Protein AF-A0A976FQ22-F1 (afdb_monomer_lite)

Secondary structure (DSSP, 8-state):
----S-TTTSPPPPP--TTS-TT-HHHHHHHHHHHHHHHHHHHHSTTTTT-HHHHHHT-

InterPro domains:
  IPR001683 Phox homology [PF00787] (10-59)
  IPR036871 PX domain superfamily [G3DSA:3.30.1520.10] (2-59)
  IPR036871 PX domain superfamily [SSF64268] (8-58)

Foldseek 3Di:
DDDQDDPVLQQDQQDDPVPDQPPPPVSVVVNVVSVVVRLVSLCPRPRSVPDPVNVVVVD

pLDDT: mean 80.05, std 11.91, range [50.62, 95.38]

Radius of gyration: 13.72 Å; chains: 1; bounding box: 32×17×34 Å

Sequence (59 aa):
MAKIMSGEELPSMPGTSFLQGRNDKNVLHEREKIFVEMLNTIALHPLASQSAYFTAFLK

Structure (mmCIF, N/CA/C/O backbone):
data_AF-A0A976FQ22-F1
#
_entry.id   AF-A0A976FQ22-F1
#
loop_
_atom_site.group_PDB
_atom_site.id
_atom_site.type_symbol
_atom_site.label_atom_id
_atom_site.label_alt_id
_atom_site.label_comp_id
_atom_site.label_asym_id
_atom_site.label_entity_id
_atom_site.label_seq_id
_atom_site.pdbx_PDB_ins_code
_atom_site.Cartn_x
_atom_site.Cartn_y
_atom_site.Cartn_z
_atom_site.occupancy
_atom_site.B_iso_or_equiv
_atom_site.auth_seq_id
_atom_site.auth_comp_id
_atom_site.auth_asym_id
_atom_site.auth_atom_id
_atom_site.pdbx_PDB_model_num
ATOM 1 N N . MET A 1 1 ? 18.116 -6.174 -9.175 1.00 50.62 1 MET A N 1
ATOM 2 C CA . MET A 1 1 ? 16.812 -5.486 -9.044 1.00 50.62 1 MET A CA 1
ATOM 3 C C . MET A 1 1 ? 17.084 -3.997 -8.958 1.00 50.62 1 MET A C 1
ATOM 5 O O . MET A 1 1 ? 17.877 -3.605 -8.112 1.00 50.62 1 MET A O 1
ATOM 9 N N . ALA A 1 2 ? 16.527 -3.192 -9.864 1.00 57.81 2 ALA A N 1
ATOM 10 C CA . ALA A 1 2 ? 16.650 -1.739 -9.770 1.00 57.81 2 ALA A CA 1
ATOM 11 C C . ALA A 1 2 ? 15.900 -1.250 -8.521 1.00 57.81 2 ALA A C 1
ATOM 13 O O . ALA A 1 2 ? 14.821 -1.756 -8.212 1.00 57.81 2 ALA A O 1
ATOM 14 N N . LYS A 1 3 ? 16.485 -0.304 -7.784 1.00 64.00 3 LYS A N 1
ATOM 15 C CA . LYS A 1 3 ? 15.831 0.335 -6.640 1.00 64.00 3 LYS A CA 1
ATOM 16 C C . LYS A 1 3 ? 14.727 1.244 -7.184 1.00 64.00 3 LYS A C 1
ATOM 18 O O . LYS A 1 3 ? 15.031 2.222 -7.853 1.00 64.00 3 LYS A O 1
ATOM 23 N N . ILE A 1 4 ? 13.471 0.859 -6.957 1.00 69.94 4 ILE A N 1
ATOM 24 C CA . ILE A 1 4 ? 12.293 1.530 -7.532 1.00 69.94 4 ILE A CA 1
ATOM 25 C C . ILE A 1 4 ? 11.969 2.825 -6.780 1.00 69.94 4 ILE A C 1
ATOM 27 O O . ILE A 1 4 ? 11.585 3.791 -7.423 1.00 69.94 4 ILE A O 1
ATOM 31 N N . MET A 1 5 ? 12.146 2.847 -5.454 1.00 65.50 5 MET A N 1
ATOM 32 C CA . MET A 1 5 ? 11.962 4.024 -4.596 1.00 65.50 5 MET A CA 1
ATOM 33 C C . MET A 1 5 ? 13.015 4.026 -3.479 1.00 65.50 5 MET A C 1
ATOM 35 O O . MET A 1 5 ? 13.483 2.963 -3.040 1.00 65.50 5 MET A O 1
ATOM 39 N N . SER A 1 6 ? 13.429 5.209 -3.034 1.00 70.50 6 SER A N 1
ATOM 40 C CA . SER A 1 6 ? 14.205 5.367 -1.801 1.00 70.50 6 SER A CA 1
ATOM 41 C C . SER A 1 6 ? 13.305 5.215 -0.568 1.00 70.50 6 SER A C 1
ATOM 43 O O . SER A 1 6 ? 12.091 5.357 -0.653 1.00 70.50 6 SER A O 1
ATOM 45 N N . GLY A 1 7 ? 13.878 4.866 0.590 1.00 64.56 7 GLY A N 1
ATOM 46 C CA . GLY A 1 7 ? 13.087 4.697 1.818 1.00 64.56 7 GLY A CA 1
ATOM 47 C C . GLY A 1 7 ? 12.364 5.978 2.251 1.00 64.56 7 GLY A C 1
ATOM 48 O O . GLY A 1 7 ? 11.346 5.893 2.920 1.00 64.56 7 GLY A O 1
ATOM 49 N N . GLU A 1 8 ? 12.867 7.137 1.823 1.00 64.12 8 GLU A N 1
ATOM 50 C CA . GLU A 1 8 ? 12.279 8.462 2.051 1.00 64.12 8 GLU A CA 1
ATOM 51 C C . GLU A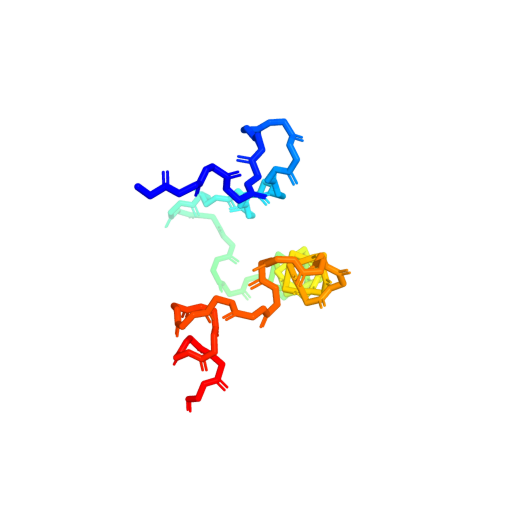 1 8 ? 11.086 8.746 1.122 1.00 64.12 8 GLU A C 1
ATOM 53 O O . GLU A 1 8 ? 10.221 9.547 1.461 1.00 64.12 8 GLU A O 1
ATOM 58 N N . GLU A 1 9 ? 11.013 8.078 -0.032 1.00 67.75 9 GLU A N 1
ATOM 59 C CA . GLU A 1 9 ? 9.913 8.208 -0.997 1.00 67.75 9 GLU A CA 1
ATOM 60 C C . GLU A 1 9 ? 8.754 7.250 -0.693 1.00 67.75 9 GLU A C 1
ATOM 62 O O . GLU A 1 9 ? 7.661 7.408 -1.239 1.00 67.75 9 GLU A O 1
ATOM 67 N N . LEU A 1 10 ? 8.981 6.234 0.147 1.00 69.62 10 LEU A N 1
ATOM 68 C CA . LEU A 1 10 ? 7.944 5.275 0.494 1.00 69.62 10 LEU A CA 1
ATOM 69 C C . LEU A 1 10 ? 6.943 5.907 1.471 1.00 69.62 10 LEU A C 1
ATOM 71 O O . LEU A 1 10 ? 7.342 6.374 2.540 1.00 69.62 10 LEU A O 1
ATOM 75 N N . PRO A 1 11 ? 5.639 5.886 1.153 1.00 71.38 11 PRO A N 1
ATOM 76 C CA . PRO A 1 11 ? 4.624 6.357 2.080 1.00 71.38 11 PRO A CA 1
ATOM 77 C C . PRO A 1 11 ? 4.614 5.504 3.358 1.00 71.38 11 PRO A C 1
ATOM 79 O O . PRO A 1 11 ? 4.703 4.274 3.315 1.00 71.38 11 PRO A O 1
ATOM 82 N N . SER A 1 12 ? 4.502 6.168 4.509 1.00 76.38 12 SER A N 1
ATOM 83 C CA . SER A 1 12 ? 4.439 5.508 5.815 1.00 76.38 12 SER A CA 1
ATOM 84 C C . SER A 1 12 ? 3.173 4.665 5.951 1.00 76.38 12 SER A C 1
ATOM 86 O O . SER A 1 12 ? 2.073 5.113 5.625 1.00 76.38 12 SER A O 1
ATOM 88 N N . MET A 1 13 ? 3.311 3.460 6.507 1.00 73.94 13 MET A N 1
ATOM 89 C CA . MET A 1 13 ? 2.155 2.631 6.850 1.00 73.94 13 MET A CA 1
ATOM 90 C C . MET A 1 13 ? 1.299 3.316 7.929 1.00 73.94 13 MET A C 1
ATOM 92 O O . MET A 1 13 ? 1.859 3.915 8.856 1.00 73.94 13 MET A O 1
ATOM 96 N N . PRO A 1 14 ? -0.043 3.187 7.880 1.00 69.75 14 PRO A N 1
ATOM 97 C CA . PRO A 1 14 ? -0.902 3.650 8.962 1.00 69.75 14 PRO A CA 1
ATOM 98 C C . PRO A 1 14 ? -0.477 3.012 10.291 1.00 69.75 14 PRO A C 1
ATOM 100 O O . PRO A 1 14 ? -0.264 1.800 10.367 1.00 69.75 14 PRO A O 1
ATOM 103 N N . GLY A 1 15 ? -0.375 3.811 11.355 1.00 67.00 15 GLY A N 1
ATOM 104 C CA . GLY A 1 15 ? 0.045 3.326 12.669 1.00 67.00 15 GLY A CA 1
ATOM 105 C C . GLY A 1 15 ? -0.856 2.200 13.192 1.00 67.00 15 GLY A C 1
ATOM 106 O O . GLY A 1 15 ? -2.064 2.372 13.396 1.00 67.00 15 GLY A O 1
ATOM 107 N N . THR A 1 16 ? -0.271 1.028 13.445 1.00 61.03 16 THR A N 1
ATOM 108 C CA . THR A 1 16 ? -0.986 -0.114 14.019 1.00 61.03 16 THR A CA 1
ATOM 109 C C . THR A 1 16 ? -0.806 -0.138 15.534 1.00 61.03 16 THR A C 1
ATOM 111 O O . THR A 1 16 ? 0.156 -0.709 16.040 1.00 61.03 16 THR A O 1
ATOM 114 N N . SER A 1 17 ? -1.753 0.418 16.290 1.00 60.44 17 SER A N 1
ATOM 115 C CA . SER A 1 17 ? -1.944 -0.049 17.667 1.00 60.44 17 SER A CA 1
ATOM 116 C C . SER A 1 17 ? -2.809 -1.307 17.611 1.00 60.44 17 SER A C 1
ATOM 118 O O . SER A 1 17 ? -3.992 -1.241 17.269 1.00 60.44 17 SER A O 1
ATOM 120 N N . PHE A 1 18 ? -2.214 -2.470 17.898 1.00 58.31 18 PHE A N 1
ATOM 121 C CA . PHE A 1 18 ? -2.899 -3.774 17.888 1.00 58.31 18 PHE A CA 1
ATOM 122 C C . PHE A 1 18 ? -4.073 -3.845 18.884 1.00 58.31 18 PHE A C 1
ATOM 124 O O . PHE A 1 18 ? -4.933 -4.715 18.749 1.00 58.31 18 PHE A O 1
ATOM 131 N N . LEU A 1 19 ? -4.120 -2.924 19.853 1.00 60.75 19 LEU A N 1
ATOM 132 C CA . LEU A 1 19 ? -5.063 -2.918 20.972 1.00 60.75 19 LEU A CA 1
ATOM 133 C C . LEU A 1 19 ? -6.074 -1.760 20.938 1.00 60.75 19 LEU A C 1
ATOM 135 O O . LEU A 1 19 ? -6.984 -1.749 21.760 1.00 60.75 19 LEU A O 1
ATOM 139 N N . GLN A 1 20 ? -5.964 -0.802 20.009 1.00 63.22 20 GLN A N 1
ATOM 140 C CA . GLN A 1 20 ? -6.755 0.432 20.075 1.00 63.22 20 GLN A CA 1
ATOM 141 C C . GLN A 1 20 ? -7.632 0.632 18.834 1.00 63.22 20 GLN A C 1
ATOM 143 O O . GLN A 1 20 ? -7.148 0.651 17.701 1.00 63.22 20 GLN A O 1
ATOM 148 N N . GLY A 1 21 ? -8.940 0.776 19.065 1.00 67.38 21 GLY A N 1
ATOM 149 C CA . GLY A 1 21 ? -9.873 1.350 18.093 1.00 67.38 21 GLY A CA 1
ATOM 150 C C . GLY A 1 21 ? -10.168 0.516 16.845 1.00 67.38 21 GLY A C 1
ATOM 151 O O . GLY A 1 21 ? -10.560 1.084 15.837 1.00 67.38 21 GLY A O 1
ATOM 152 N N . ARG A 1 22 ? -10.023 -0.820 16.869 1.00 71.06 22 ARG A N 1
ATOM 153 C CA . ARG A 1 22 ? -10.334 -1.671 15.693 1.00 71.06 22 ARG A CA 1
ATOM 154 C C . ARG A 1 22 ? -11.756 -1.491 15.147 1.00 71.06 22 ARG A C 1
ATOM 156 O O . ARG A 1 22 ? -11.951 -1.648 13.952 1.00 71.06 22 ARG A O 1
ATOM 163 N N . ASN A 1 23 ? -12.706 -1.143 16.014 1.00 78.62 23 ASN A N 1
ATOM 164 C CA . ASN A 1 23 ? -14.093 -0.843 15.650 1.00 78.62 23 ASN A CA 1
ATOM 165 C C . ASN A 1 23 ? -14.440 0.645 15.828 1.00 78.62 23 ASN A C 1
ATOM 167 O O . ASN A 1 23 ? -15.607 1.019 15.717 1.00 78.62 23 ASN A O 1
ATOM 171 N N . ASP A 1 24 ? -13.455 1.488 16.148 1.00 85.00 24 ASP A N 1
ATOM 172 C CA . ASP A 1 24 ? -13.671 2.928 16.220 1.00 85.00 24 ASP A CA 1
ATOM 173 C C . ASP A 1 24 ? -13.784 3.462 14.791 1.00 85.00 24 ASP A C 1
ATOM 175 O O . ASP A 1 24 ? -12.854 3.358 13.991 1.00 85.00 24 ASP A O 1
ATOM 179 N N . LYS A 1 25 ? -14.953 4.012 14.462 1.00 86.81 25 LYS A N 1
ATOM 180 C CA . LYS A 1 25 ? -15.258 4.499 13.115 1.00 86.81 25 LYS A CA 1
ATOM 181 C C . LYS A 1 25 ? -14.328 5.628 12.677 1.00 86.81 25 LYS A C 1
ATOM 183 O O . LYS A 1 25 ? -14.005 5.696 11.496 1.00 86.81 25 LYS A O 1
ATOM 188 N N . ASN A 1 26 ? -13.879 6.473 13.601 1.00 85.44 26 ASN A N 1
ATOM 189 C CA . ASN A 1 26 ? -12.967 7.568 13.283 1.00 85.44 26 ASN A CA 1
ATOM 190 C C . ASN A 1 26 ? -11.581 7.012 12.950 1.00 85.44 26 ASN A C 1
ATOM 192 O O . ASN A 1 26 ? -11.009 7.360 11.922 1.00 85.44 26 ASN A O 1
ATOM 196 N N . VAL A 1 27 ? -11.095 6.061 13.754 1.00 83.06 27 VAL A N 1
ATOM 197 C CA . VAL A 1 27 ? -9.810 5.383 13.508 1.00 83.06 27 VAL A CA 1
ATOM 198 C C . VAL A 1 27 ? -9.840 4.593 12.198 1.00 83.06 27 VAL A C 1
ATOM 200 O O . VAL A 1 27 ? -8.860 4.585 11.455 1.00 83.06 27 VAL A O 1
ATOM 203 N N . LEU A 1 28 ? -10.956 3.928 11.891 1.00 85.19 28 LEU A N 1
ATOM 204 C CA . LEU A 1 28 ? -11.129 3.220 10.622 1.00 85.19 28 LEU A CA 1
ATOM 205 C C . LEU A 1 28 ? -11.114 4.184 9.434 1.00 85.19 28 LEU A C 1
ATOM 207 O O . LEU A 1 28 ? -10.419 3.915 8.459 1.00 85.19 28 LEU A O 1
ATOM 211 N N . HIS A 1 29 ? -11.813 5.314 9.539 1.00 87.69 29 HIS A N 1
ATOM 212 C CA . HIS A 1 29 ? -11.856 6.315 8.478 1.00 87.69 29 HIS A CA 1
ATOM 213 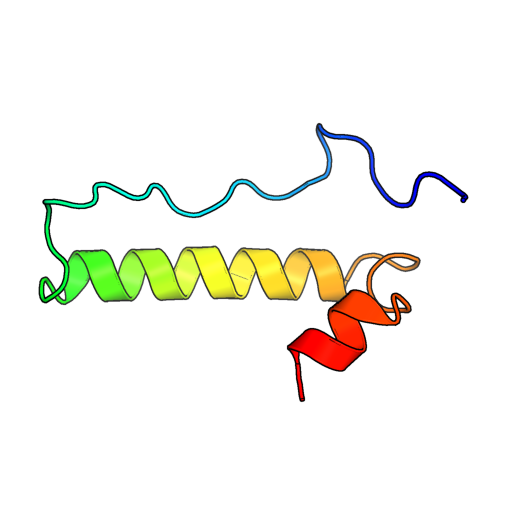C C . HIS A 1 29 ? -10.485 6.959 8.226 1.00 87.69 29 HIS A C 1
ATOM 215 O O . HIS A 1 29 ? -10.067 7.108 7.079 1.00 87.69 29 HIS A O 1
ATOM 221 N N . GLU A 1 30 ? -9.743 7.292 9.284 1.00 86.50 30 GLU A N 1
ATOM 222 C CA . GLU A 1 30 ? -8.375 7.809 9.159 1.00 86.50 30 GLU A CA 1
ATOM 223 C C . GLU A 1 30 ? -7.438 6.791 8.505 1.00 86.50 30 GLU A C 1
ATOM 225 O O . GLU A 1 30 ? -6.665 7.142 7.611 1.00 86.50 30 GLU A O 1
ATOM 230 N N . ARG A 1 31 ? -7.531 5.516 8.901 1.00 85.25 31 ARG A N 1
ATOM 231 C CA . ARG A 1 31 ? -6.737 4.441 8.292 1.00 85.25 31 ARG A CA 1
ATOM 232 C C . ARG A 1 31 ? -7.071 4.247 6.826 1.00 85.25 31 ARG A C 1
ATOM 234 O O . ARG A 1 31 ? -6.149 4.103 6.033 1.00 85.25 31 ARG A O 1
ATOM 241 N N . GLU A 1 32 ? -8.352 4.249 6.476 1.00 89.38 32 GLU A N 1
ATOM 242 C CA . GLU A 1 32 ? -8.795 4.156 5.088 1.00 89.38 32 GLU A CA 1
ATOM 243 C C . GLU A 1 32 ? -8.244 5.325 4.268 1.00 89.38 32 GLU A C 1
ATOM 245 O O . GLU A 1 32 ? -7.644 5.101 3.220 1.00 89.38 32 GLU A O 1
ATOM 250 N N . LYS A 1 33 ? -8.340 6.557 4.782 1.00 89.56 33 LYS A N 1
ATOM 251 C CA . LYS A 1 33 ? -7.800 7.746 4.115 1.00 89.56 33 LYS A CA 1
ATOM 252 C C . LYS A 1 33 ? -6.293 7.633 3.858 1.00 89.56 33 LYS A C 1
ATOM 254 O O . LYS A 1 33 ? -5.865 7.816 2.720 1.00 89.56 33 LYS A O 1
ATOM 259 N N . ILE A 1 34 ? -5.503 7.307 4.886 1.00 87.81 34 ILE A N 1
ATOM 260 C CA . ILE A 1 34 ? -4.039 7.167 4.762 1.00 87.81 34 ILE A CA 1
ATOM 261 C C . ILE A 1 34 ? -3.692 6.014 3.814 1.00 87.81 34 ILE A C 1
ATOM 263 O O . ILE A 1 34 ? -2.797 6.131 2.980 1.00 87.81 34 ILE A O 1
ATOM 267 N N . PHE A 1 35 ? -4.414 4.897 3.909 1.00 89.62 35 PHE A N 1
ATOM 268 C CA . PHE A 1 35 ? -4.198 3.744 3.044 1.00 89.62 35 PHE A CA 1
ATOM 269 C C . PHE A 1 35 ? -4.492 4.065 1.572 1.00 89.62 35 PHE A C 1
ATOM 271 O O . PHE A 1 35 ? -3.705 3.708 0.699 1.00 89.62 35 PHE A O 1
ATOM 278 N N . VAL A 1 36 ? -5.570 4.794 1.279 1.00 91.94 36 VAL A N 1
ATOM 279 C CA . VAL A 1 36 ? -5.891 5.238 -0.086 1.00 91.94 36 VAL A CA 1
ATOM 280 C C . VAL A 1 36 ? -4.840 6.218 -0.613 1.00 91.94 36 VAL A C 1
ATOM 282 O O . VAL A 1 36 ? -4.404 6.091 -1.756 1.00 91.94 36 VAL A O 1
ATOM 285 N N . GLU A 1 37 ? -4.381 7.162 0.208 1.00 90.62 37 GLU A N 1
ATOM 286 C CA . GLU A 1 37 ? -3.302 8.090 -0.154 1.00 90.62 37 GLU A CA 1
ATOM 287 C C . GLU A 1 37 ? -1.995 7.348 -0.488 1.00 90.62 37 GLU A C 1
ATOM 289 O O . GLU A 1 37 ? -1.338 7.650 -1.490 1.00 90.62 37 GLU A O 1
ATOM 294 N N . MET A 1 38 ? -1.670 6.311 0.289 1.00 89.69 38 MET A N 1
ATOM 295 C CA . MET A 1 38 ? -0.537 5.416 0.049 1.00 89.69 38 MET A CA 1
ATOM 296 C C . MET A 1 38 ? -0.646 4.714 -1.313 1.00 89.69 38 MET A C 1
ATOM 298 O O . MET A 1 38 ? 0.293 4.762 -2.110 1.00 89.69 38 MET A O 1
ATOM 302 N N . LEU A 1 39 ? -1.796 4.098 -1.609 1.00 91.75 39 LEU A N 1
ATOM 303 C CA . LEU A 1 39 ? -2.024 3.419 -2.889 1.00 91.75 39 LEU A CA 1
ATOM 304 C C . LEU A 1 39 ? -1.948 4.388 -4.071 1.00 91.75 39 LEU A C 1
ATOM 306 O O . LEU A 1 39 ? -1.315 4.073 -5.079 1.00 91.75 39 LEU A O 1
ATOM 310 N N . ASN A 1 40 ? -2.536 5.576 -3.935 1.00 92.00 40 ASN A N 1
ATOM 311 C CA . ASN A 1 40 ? -2.501 6.601 -4.976 1.00 92.00 40 ASN A CA 1
ATOM 312 C C . ASN A 1 40 ? -1.074 7.097 -5.236 1.00 92.00 40 ASN A C 1
ATOM 314 O O . ASN A 1 40 ? -0.687 7.268 -6.389 1.00 92.00 40 ASN A O 1
ATOM 318 N N . THR A 1 41 ? -0.266 7.264 -4.189 1.00 90.12 41 THR A N 1
ATOM 319 C CA . THR A 1 41 ? 1.146 7.659 -4.317 1.00 90.12 41 THR A CA 1
ATOM 320 C C . THR A 1 41 ? 1.938 6.625 -5.116 1.00 90.12 41 THR A C 1
ATOM 322 O O . THR A 1 41 ? 2.669 6.978 -6.043 1.00 90.12 41 THR A O 1
ATOM 325 N N . ILE A 1 42 ? 1.743 5.337 -4.817 1.00 88.62 42 ILE A N 1
ATOM 326 C CA . ILE A 1 42 ? 2.387 4.242 -5.555 1.00 88.62 42 ILE A CA 1
ATOM 327 C C . ILE A 1 42 ? 1.897 4.207 -7.012 1.00 88.62 42 ILE A C 1
ATO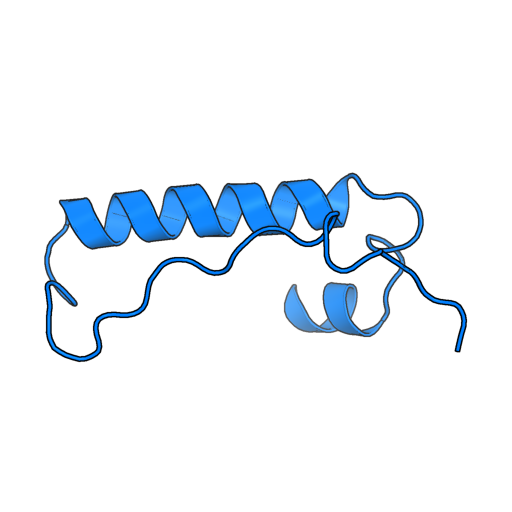M 329 O O . ILE A 1 42 ? 2.703 4.035 -7.928 1.00 88.62 42 ILE A O 1
ATOM 333 N N . ALA A 1 43 ? 0.598 4.420 -7.242 1.00 90.31 43 ALA A N 1
ATOM 334 C CA . ALA A 1 43 ? 0.003 4.439 -8.578 1.00 90.31 43 ALA A CA 1
ATOM 335 C C . ALA A 1 43 ? 0.488 5.615 -9.447 1.00 90.31 43 ALA A C 1
ATOM 337 O O . ALA A 1 43 ? 0.607 5.464 -10.662 1.00 90.31 43 ALA A O 1
ATOM 338 N N . LEU A 1 44 ? 0.797 6.769 -8.848 1.00 90.88 44 LEU A N 1
ATOM 339 C CA . LEU A 1 44 ? 1.338 7.934 -9.557 1.00 90.88 44 LEU A CA 1
ATOM 340 C C . LEU A 1 44 ? 2.835 7.803 -9.875 1.00 90.88 44 LEU A C 1
ATOM 342 O O . LEU A 1 44 ? 3.336 8.492 -10.763 1.00 90.88 44 LEU A O 1
ATOM 346 N N . HIS A 1 45 ? 3.561 6.921 -9.184 1.00 87.81 45 HIS A N 1
ATOM 347 C CA . HIS A 1 45 ? 4.992 6.746 -9.404 1.00 87.81 45 HIS A CA 1
ATOM 348 C C . HIS A 1 45 ? 5.270 5.924 -10.686 1.00 87.81 45 HIS A C 1
ATOM 350 O O . HIS A 1 45 ? 4.858 4.761 -10.761 1.00 87.81 45 HIS A O 1
ATOM 356 N N . PRO A 1 46 ? 6.016 6.449 -11.685 1.00 86.75 46 PRO A N 1
ATOM 357 C CA . PRO A 1 46 ? 6.150 5.830 -13.012 1.00 86.75 46 PRO A CA 1
ATOM 358 C C . PRO A 1 46 ? 6.698 4.400 -13.020 1.00 86.75 46 PRO A C 1
ATOM 360 O O . PRO A 1 46 ? 6.322 3.603 -13.875 1.00 86.75 46 PRO A O 1
ATOM 363 N N . LEU A 1 47 ? 7.590 4.071 -12.080 1.00 87.88 47 LEU A N 1
ATOM 364 C CA . LEU A 1 47 ? 8.186 2.736 -11.967 1.00 87.88 47 LEU A CA 1
ATOM 365 C C . LEU A 1 47 ? 7.428 1.827 -10.996 1.00 87.88 47 LEU A C 1
ATOM 367 O O . LEU A 1 47 ? 7.423 0.611 -11.174 1.00 87.88 47 LEU A O 1
ATOM 371 N N . ALA A 1 48 ? 6.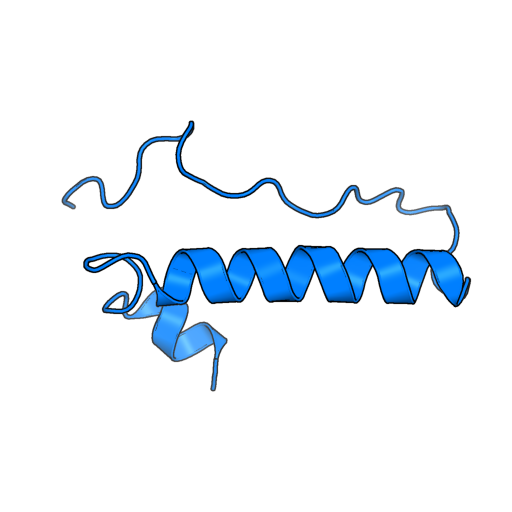803 2.393 -9.960 1.00 85.88 48 ALA A N 1
ATOM 372 C CA . ALA A 1 48 ? 6.142 1.585 -8.935 1.00 85.88 48 ALA A CA 1
ATOM 373 C C . ALA A 1 48 ? 4.749 1.139 -9.394 1.00 85.88 48 ALA A C 1
ATOM 375 O O . ALA A 1 48 ? 4.359 0.006 -9.120 1.00 85.88 48 ALA A O 1
ATOM 376 N N . SER A 1 49 ? 4.060 1.967 -10.182 1.00 88.12 49 SER A N 1
ATOM 377 C CA . SER A 1 49 ? 2.789 1.619 -10.827 1.00 88.12 49 SER A CA 1
ATOM 378 C C . SER A 1 49 ? 2.901 0.423 -11.778 1.00 88.12 49 SER A C 1
ATOM 380 O O . SER A 1 49 ? 1.958 -0.350 -11.908 1.00 88.12 49 SER A O 1
ATOM 382 N N . GLN A 1 50 ? 4.074 0.216 -12.386 1.00 89.50 50 GLN A N 1
ATOM 383 C CA . GLN A 1 50 ? 4.370 -0.921 -13.268 1.00 89.50 50 GLN A CA 1
ATOM 384 C C . GLN A 1 50 ? 4.849 -2.172 -12.510 1.00 89.50 50 GLN A C 1
ATOM 386 O O . GLN A 1 50 ? 5.150 -3.199 -13.120 1.00 89.50 50 GLN A O 1
ATOM 391 N N . SER A 1 51 ? 4.952 -2.111 -11.179 1.00 89.88 51 SER A N 1
ATOM 392 C CA . SER A 1 51 ? 5.397 -3.242 -10.366 1.00 89.88 51 SER A CA 1
ATOM 393 C C . SER A 1 51 ? 4.420 -4.413 -10.471 1.00 89.88 51 SER A C 1
ATOM 395 O O . SER A 1 51 ? 3.219 -4.272 -10.224 1.00 89.88 51 SER A O 1
ATOM 397 N N . ALA A 1 52 ? 4.954 -5.606 -10.751 1.00 91.50 52 ALA A N 1
ATOM 398 C CA . ALA A 1 52 ? 4.182 -6.845 -10.732 1.00 91.50 52 ALA A CA 1
ATOM 399 C C . ALA A 1 52 ? 3.556 -7.106 -9.351 1.00 91.50 52 ALA A C 1
ATOM 401 O O . ALA A 1 52 ? 2.424 -7.574 -9.276 1.00 91.50 52 ALA A O 1
ATOM 402 N N . TYR A 1 53 ? 4.252 -6.746 -8.264 1.00 91.31 53 TYR A N 1
ATOM 403 C CA . TYR A 1 53 ? 3.738 -6.890 -6.899 1.00 91.31 53 TYR A CA 1
ATOM 404 C C . TYR A 1 53 ? 2.574 -5.941 -6.621 1.00 91.31 53 TYR A C 1
ATOM 406 O O . TYR A 1 53 ? 1.568 -6.364 -6.062 1.00 91.31 53 TYR A O 1
ATOM 414 N N . PHE A 1 54 ? 2.685 -4.676 -7.039 1.00 90.19 54 PHE A N 1
ATOM 415 C CA . PHE A 1 54 ? 1.607 -3.702 -6.861 1.00 90.19 54 PHE A CA 1
ATOM 416 C C . PHE A 1 54 ? 0.378 -4.079 -7.694 1.00 90.19 54 PHE A C 1
ATOM 418 O O . PHE A 1 54 ? -0.739 -4.096 -7.189 1.00 90.19 54 PHE A O 1
ATOM 425 N N . THR A 1 55 ? 0.591 -4.497 -8.944 1.00 91.06 55 THR A N 1
ATOM 426 C CA . THR A 1 55 ? -0.488 -4.972 -9.821 1.00 91.06 55 THR A CA 1
ATOM 427 C C . THR A 1 55 ? -1.163 -6.231 -9.274 1.00 91.06 55 THR A C 1
ATOM 429 O O . THR A 1 55 ? -2.375 -6.374 -9.397 1.00 91.06 55 THR A O 1
ATOM 432 N N . ALA A 1 56 ? -0.39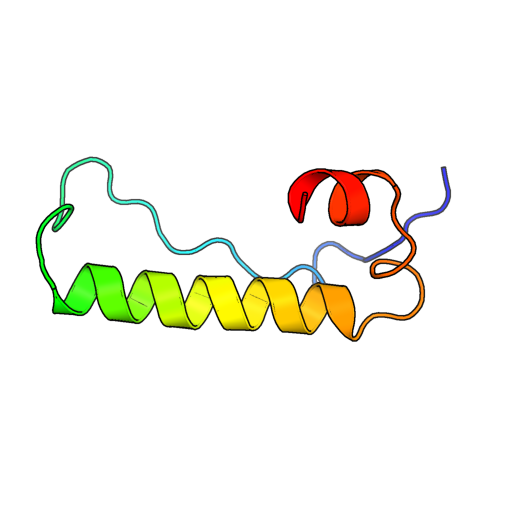8 -7.156 -8.685 1.00 95.38 56 ALA A N 1
ATOM 433 C CA . ALA A 1 56 ? -0.947 -8.355 -8.056 1.00 95.38 56 ALA A CA 1
ATOM 434 C C . ALA A 1 56 ? -1.721 -8.036 -6.770 1.00 95.38 56 ALA A C 1
ATOM 436 O O . ALA A 1 56 ? -2.713 -8.696 -6.499 1.00 95.38 56 ALA A O 1
ATOM 437 N N . PHE A 1 57 ? -1.293 -7.029 -6.004 1.00 92.50 57 PHE A N 1
ATOM 438 C CA . PHE A 1 57 ? -1.972 -6.594 -4.783 1.00 92.50 57 PHE A CA 1
ATOM 439 C C . PHE A 1 57 ? -3.362 -5.989 -5.044 1.00 92.50 57 PHE A C 1
ATOM 441 O O . PHE A 1 57 ? -4.251 -6.128 -4.212 1.00 92.50 57 PHE A O 1
ATOM 448 N N . LEU A 1 58 ? -3.551 -5.310 -6.180 1.00 90.69 58 LEU A N 1
ATOM 449 C CA . LEU A 1 58 ? -4.817 -4.652 -6.536 1.00 90.69 58 LEU A CA 1
ATOM 450 C C . LEU A 1 58 ? -5.885 -5.591 -7.127 1.00 90.69 58 LEU A C 1
ATOM 452 O O . LEU A 1 58 ? -6.992 -5.132 -7.406 1.00 90.69 58 LEU A O 1
ATOM 456 N N . LYS A 1 59 ? -5.552 -6.859 -7.379 1.00 83.81 59 LYS A N 1
ATOM 457 C CA . LYS A 1 59 ? -6.470 -7.864 -7.932 1.00 83.81 59 LYS A CA 1
ATOM 458 C C . LYS A 1 59 ? -7.060 -8.725 -6.828 1.00 83.81 59 LYS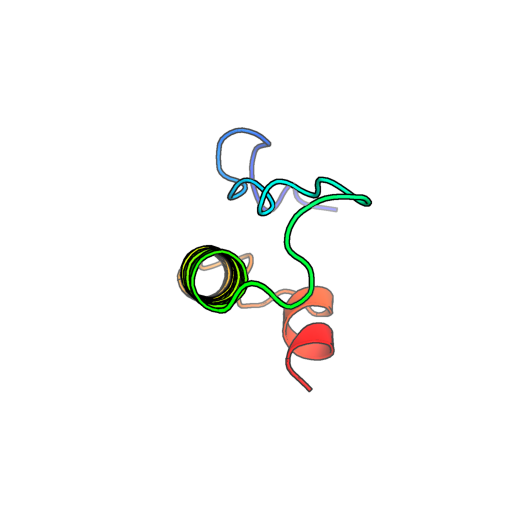 A C 1
ATOM 460 O O . LYS A 1 59 ? -8.250 -9.074 -6.971 1.00 83.81 59 LYS A O 1
#

Organism: Bremia lactucae (NCBI:txid4779)